Protein AF-A0A661N2R3-F1 (afdb_monomer_lite)

Radius of gyration: 20.96 Å; chains: 1; bounding box: 51×31×49 Å

Secondary structure (DSSP, 8-state):
--S-HHHHHHHHHHHTT----HHHHHHHHHHTSHHHHHHTGGGT-HHHHHHHTTT--PPPSS----TTTTGGGS-HHHHHHHHHHHHHHHHHHHHHHHHH--

Structure (mmCIF, N/CA/C/O backbone):
data_AF-A0A661N2R3-F1
#
_entry.id   AF-A0A661N2R3-F1
#
loop_
_atom_site.group_PDB
_atom_site.id
_atom_site.type_symbol
_atom_site.label_atom_id
_atom_site.label_alt_id
_atom_site.label_comp_id
_atom_site.label_asym_id
_atom_site.label_entity_id
_atom_site.label_seq_id
_atom_site.pdbx_PDB_ins_code
_atom_site.Cartn_x
_atom_site.Cartn_y
_atom_site.Cartn_z
_atom_site.occupancy
_atom_site.B_iso_or_equiv
_atom_site.auth_seq_id
_atom_site.auth_comp_id
_atom_site.auth_asym_id
_atom_site.auth_atom_id
_atom_site.pdbx_PDB_model_num
ATOM 1 N N . MET A 1 1 ? -2.215 4.193 -2.695 1.00 50.56 1 MET A N 1
ATOM 2 C CA . MET A 1 1 ? -2.788 4.803 -1.474 1.00 50.56 1 MET A CA 1
ATOM 3 C C . MET A 1 1 ? -1.800 5.807 -0.854 1.00 50.56 1 MET A C 1
ATOM 5 O O . MET A 1 1 ? -1.410 5.661 0.294 1.00 50.56 1 MET A O 1
ATOM 9 N N . LYS A 1 2 ? -1.352 6.809 -1.637 1.00 54.28 2 LYS A N 1
ATOM 10 C CA . LYS A 1 2 ? -0.779 8.077 -1.117 1.00 54.28 2 LYS A CA 1
ATOM 11 C C . LYS A 1 2 ? -1.867 9.143 -0.923 1.00 54.28 2 LYS A C 1
ATOM 13 O O . LYS A 1 2 ? -1.636 10.170 -0.307 1.00 54.28 2 LYS A O 1
ATOM 18 N N . THR A 1 3 ? -3.049 8.873 -1.468 1.00 67.31 3 THR A N 1
ATOM 19 C CA . THR A 1 3 ? -4.330 9.451 -1.086 1.00 67.31 3 THR A CA 1
ATOM 20 C C . THR A 1 3 ? -4.642 9.071 0.355 1.00 67.31 3 THR A C 1
ATOM 22 O O . THR A 1 3 ? -4.376 7.937 0.754 1.00 67.31 3 THR A O 1
ATOM 25 N N . ASP A 1 4 ? -5.186 10.032 1.096 1.00 87.75 4 ASP A N 1
ATOM 26 C CA . ASP A 1 4 ? -5.531 9.977 2.516 1.00 87.75 4 ASP A CA 1
ATOM 27 C C . ASP A 1 4 ? -5.848 8.555 3.035 1.00 87.75 4 ASP A C 1
ATOM 29 O O . ASP A 1 4 ? -6.868 7.928 2.705 1.00 87.75 4 ASP A O 1
ATOM 33 N N . ARG A 1 5 ? -4.912 8.025 3.835 1.00 89.88 5 ARG A N 1
ATOM 34 C CA . ARG A 1 5 ? -4.998 6.687 4.429 1.00 89.88 5 ARG A CA 1
ATOM 35 C C . ARG A 1 5 ? -6.134 6.615 5.442 1.00 89.88 5 ARG A C 1
ATOM 37 O O . ARG A 1 5 ? -6.844 5.612 5.454 1.00 89.88 5 ARG A O 1
ATOM 44 N N . LYS A 1 6 ? -6.337 7.674 6.233 1.00 92.81 6 LYS A N 1
ATOM 45 C CA . LYS A 1 6 ? -7.412 7.752 7.228 1.00 92.81 6 LYS A CA 1
ATOM 46 C C . LYS A 1 6 ? -8.763 7.694 6.528 1.00 92.81 6 LYS A C 1
ATOM 48 O O . LYS A 1 6 ? -9.563 6.819 6.850 1.00 92.81 6 LYS A O 1
ATOM 53 N N . ALA A 1 7 ? -8.950 8.476 5.466 1.00 93.12 7 ALA A N 1
ATOM 54 C CA . ALA A 1 7 ? -10.167 8.421 4.653 1.00 93.12 7 ALA A CA 1
ATOM 55 C C . ALA A 1 7 ? -10.397 7.049 3.994 1.00 93.12 7 ALA A C 1
ATOM 57 O O . ALA A 1 7 ? -11.534 6.637 3.765 1.00 93.12 7 ALA A O 1
ATOM 58 N N . SER A 1 8 ? -9.329 6.332 3.635 1.00 94.00 8 SER A N 1
ATOM 59 C CA . SER A 1 8 ? -9.439 4.980 3.068 1.00 94.00 8 SER A CA 1
ATOM 60 C C . SER A 1 8 ? -9.870 3.958 4.124 1.00 94.00 8 SER A C 1
ATOM 62 O O . SER A 1 8 ? -10.762 3.155 3.864 1.00 94.00 8 SER A O 1
ATOM 64 N N . ILE A 1 9 ? -9.304 4.031 5.330 1.00 93.69 9 ILE A N 1
ATOM 65 C CA . ILE A 1 9 ? -9.685 3.167 6.456 1.00 93.69 9 ILE A CA 1
ATOM 66 C C . ILE A 1 9 ? -11.116 3.461 6.911 1.00 93.69 9 ILE A C 1
ATOM 68 O O . ILE A 1 9 ? -11.885 2.525 7.100 1.00 93.69 9 ILE A O 1
ATOM 72 N N . GLN A 1 10 ? -11.517 4.730 7.001 1.00 93.25 10 GLN A N 1
ATOM 73 C CA . GLN A 1 10 ? -12.897 5.113 7.324 1.00 93.25 10 GLN A CA 1
ATOM 74 C C . GLN A 1 10 ? -13.906 4.529 6.327 1.00 93.25 10 GLN A C 1
ATOM 76 O O . GLN A 1 10 ? -14.944 4.016 6.736 1.00 93.25 10 GLN A O 1
ATOM 81 N N . ARG A 1 11 ? -13.583 4.529 5.026 1.00 94.06 11 ARG A N 1
ATOM 82 C CA . ARG A 1 11 ? -14.419 3.883 4.001 1.00 94.06 11 ARG A CA 1
ATOM 83 C C . ARG A 1 11 ? -14.538 2.374 4.206 1.00 94.06 11 ARG A C 1
ATOM 85 O O . ARG A 1 11 ? -15.626 1.838 4.030 1.00 94.06 11 ARG A O 1
ATOM 92 N N . ILE A 1 12 ? -13.456 1.699 4.596 1.00 93.88 12 ILE A N 1
ATOM 93 C CA . ILE A 1 12 ? -13.482 0.262 4.913 1.00 93.88 12 ILE A CA 1
ATOM 94 C C . ILE A 1 12 ? -14.348 0.001 6.152 1.00 93.88 12 ILE A C 1
ATOM 96 O O . ILE A 1 12 ? -15.185 -0.893 6.127 1.00 93.88 12 ILE A O 1
ATOM 100 N N . VAL A 1 13 ? -14.193 0.799 7.211 1.00 93.81 13 VAL A N 1
ATOM 101 C CA . VAL A 1 13 ? -14.998 0.692 8.441 1.00 93.81 13 VAL A CA 1
ATOM 102 C C . VAL A 1 13 ? -16.488 0.862 8.138 1.00 93.81 13 VAL A C 1
ATOM 104 O O . VAL A 1 13 ? -17.292 0.033 8.559 1.00 93.81 13 VAL A O 1
ATOM 107 N N . ALA A 1 14 ? -16.839 1.883 7.350 1.00 93.44 14 ALA A N 1
ATOM 108 C CA . ALA A 1 14 ? -18.212 2.124 6.916 1.00 93.44 14 ALA A CA 1
ATOM 109 C C . ALA A 1 14 ? -18.756 0.970 6.061 1.00 93.44 14 ALA A C 1
ATOM 111 O O . ALA A 1 14 ? -19.874 0.516 6.284 1.00 93.44 14 ALA A O 1
ATOM 112 N N . PHE A 1 15 ? -17.956 0.455 5.121 1.00 95.19 15 PHE A N 1
ATOM 113 C CA . PHE A 1 15 ? -18.332 -0.688 4.285 1.00 95.19 15 PHE A CA 1
ATOM 114 C C . PHE A 1 15 ? -18.617 -1.951 5.109 1.00 95.19 15 PHE A C 1
ATOM 116 O O . PHE A 1 15 ? -19.560 -2.678 4.814 1.00 95.19 15 PHE A O 1
ATOM 123 N N . LEU A 1 16 ? -17.828 -2.199 6.156 1.00 94.75 16 LEU A N 1
ATOM 124 C CA . LEU A 1 16 ? -18.005 -3.347 7.047 1.00 94.75 16 LEU A CA 1
ATOM 125 C C . LEU A 1 16 ? -19.122 -3.147 8.085 1.00 94.75 16 LEU A C 1
ATOM 127 O O . LEU A 1 16 ? -19.412 -4.076 8.837 1.00 94.75 16 LEU A O 1
ATOM 131 N N . GLY A 1 17 ? -19.724 -1.954 8.161 1.00 91.75 17 GLY A N 1
ATOM 132 C CA . GLY A 1 17 ? -20.719 -1.617 9.181 1.00 91.75 17 GLY A CA 1
ATOM 133 C C . GLY A 1 17 ? -20.158 -1.674 10.604 1.00 91.75 17 GLY A C 1
ATOM 134 O O . GLY A 1 17 ? -20.873 -2.018 11.541 1.00 91.75 17 GLY A O 1
ATOM 135 N N . TRP A 1 18 ? -18.860 -1.414 10.778 1.00 90.69 18 TRP A N 1
ATOM 136 C CA . TRP A 1 18 ? -18.218 -1.496 12.086 1.00 90.69 18 TRP A CA 1
ATOM 137 C C . TRP A 1 18 ? -18.347 -0.176 12.843 1.00 90.69 18 TRP A C 1
ATOM 139 O O . TRP A 1 18 ? -17.770 0.832 12.445 1.00 90.69 18 TRP A O 1
ATOM 149 N N . GLU A 1 19 ? -19.014 -0.194 13.995 1.00 83.50 19 GLU A N 1
ATOM 150 C CA . GLU A 1 19 ? -18.932 0.912 14.949 1.00 83.50 19 GLU A CA 1
ATOM 151 C C . GLU A 1 19 ? -17.603 0.825 15.709 1.00 83.50 19 GLU A C 1
ATOM 153 O O . GLU A 1 19 ? -17.369 -0.085 16.511 1.00 83.50 19 GLU A O 1
ATOM 158 N N . ARG A 1 20 ? -16.678 1.742 15.415 1.00 78.12 20 ARG A N 1
ATOM 159 C CA . ARG A 1 20 ? -15.361 1.806 16.060 1.00 78.12 20 ARG A CA 1
ATOM 160 C C . ARG A 1 20 ? -15.063 3.220 16.524 1.00 78.12 20 ARG A C 1
ATOM 162 O O . ARG A 1 20 ? -15.283 4.177 15.791 1.00 78.12 20 ARG A O 1
ATOM 169 N N . ASP A 1 21 ? -14.501 3.309 17.726 1.00 85.00 21 ASP A N 1
ATOM 170 C CA . ASP A 1 21 ? -13.890 4.530 18.252 1.00 85.00 21 ASP A CA 1
ATOM 171 C C . ASP A 1 21 ? -12.797 5.025 17.284 1.00 85.00 21 ASP A C 1
ATOM 173 O O . ASP A 1 21 ? -12.041 4.227 16.715 1.00 85.00 21 ASP A O 1
ATOM 177 N N . GLU A 1 22 ? -12.701 6.343 17.119 1.00 87.56 22 GLU A N 1
ATOM 178 C CA . GLU A 1 22 ? -11.681 7.023 16.321 1.00 87.56 22 GLU A CA 1
ATOM 179 C C . GLU A 1 22 ? -10.257 6.575 16.690 1.00 87.56 22 GLU A C 1
ATOM 181 O O . GLU A 1 22 ? -9.415 6.404 15.807 1.00 87.56 22 GLU A O 1
ATOM 186 N N . ARG A 1 23 ? -10.009 6.233 17.960 1.00 90.69 23 ARG A N 1
ATOM 187 C CA . ARG A 1 2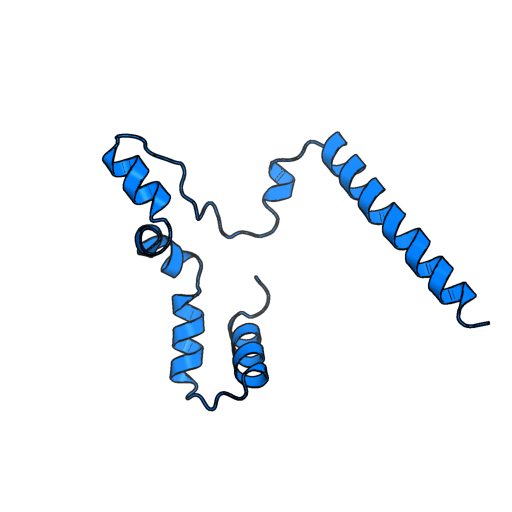3 ? -8.722 5.679 18.420 1.00 90.69 23 ARG A CA 1
ATOM 188 C C . ARG A 1 23 ? -8.315 4.401 17.682 1.00 90.69 23 ARG A C 1
ATOM 190 O O . ARG A 1 23 ? -7.129 4.178 17.433 1.00 90.69 23 ARG A O 1
ATOM 197 N N . TRP A 1 24 ? -9.278 3.550 17.322 1.00 91.94 24 TRP A N 1
ATOM 198 C CA . TRP A 1 24 ? -9.008 2.331 16.554 1.00 91.94 24 TRP A CA 1
ATOM 199 C C . TRP A 1 24 ? -8.710 2.633 15.090 1.00 91.94 24 TRP A C 1
ATOM 201 O O . TRP A 1 24 ? -7.857 1.970 14.497 1.00 91.94 24 TRP A O 1
ATOM 211 N N . VAL A 1 25 ? -9.368 3.645 14.522 1.00 92.50 25 VAL A N 1
ATOM 212 C CA . VAL A 1 25 ? -9.080 4.125 13.165 1.00 92.50 25 VAL A CA 1
ATOM 213 C C . VAL A 1 25 ? -7.664 4.688 13.103 1.00 92.50 25 VAL A C 1
ATOM 215 O O . VAL A 1 25 ? -6.890 4.285 12.235 1.00 92.50 25 VAL A O 1
ATOM 218 N N . ASP A 1 26 ? -7.287 5.543 14.050 1.00 93.94 26 ASP A N 1
ATOM 219 C CA . ASP A 1 26 ? -5.948 6.134 14.105 1.00 93.94 26 ASP A CA 1
ATOM 220 C C . ASP A 1 26 ? -4.867 5.068 14.307 1.00 93.94 26 ASP A C 1
ATOM 222 O O . ASP A 1 26 ? -3.849 5.065 13.607 1.00 93.94 26 ASP A O 1
ATOM 226 N N . ARG A 1 27 ? -5.115 4.087 15.184 1.00 95.00 27 ARG A N 1
ATOM 227 C CA . ARG A 1 27 ? -4.218 2.936 15.329 1.00 95.00 27 ARG A CA 1
ATOM 228 C C . ARG A 1 27 ? -4.066 2.184 14.010 1.00 95.00 27 ARG A C 1
ATOM 230 O O . ARG A 1 27 ? -2.944 1.897 13.610 1.00 95.00 27 ARG A O 1
ATOM 237 N N . ALA A 1 28 ? -5.157 1.906 13.300 1.00 94.06 28 ALA A N 1
ATOM 238 C CA . ALA A 1 28 ? -5.087 1.239 12.004 1.00 94.06 28 ALA A CA 1
ATOM 239 C C . ALA A 1 28 ? -4.303 2.065 10.965 1.00 94.06 28 ALA A C 1
ATOM 241 O O . ALA A 1 28 ? -3.544 1.490 10.187 1.00 94.06 28 ALA A O 1
ATOM 242 N N . VAL A 1 29 ? -4.414 3.400 10.965 1.00 94.44 29 VAL A N 1
ATOM 243 C CA . VAL A 1 29 ? -3.631 4.293 10.081 1.00 94.44 29 VAL A CA 1
ATOM 244 C C . VAL A 1 29 ? -2.126 4.166 10.333 1.00 94.44 29 VAL A C 1
ATOM 246 O O . VAL A 1 29 ? -1.346 4.138 9.373 1.00 94.44 29 VAL A O 1
ATOM 249 N N . ILE A 1 30 ? -1.721 4.105 11.602 1.00 94.81 30 ILE A N 1
ATOM 250 C CA . ILE A 1 30 ? -0.315 3.977 12.0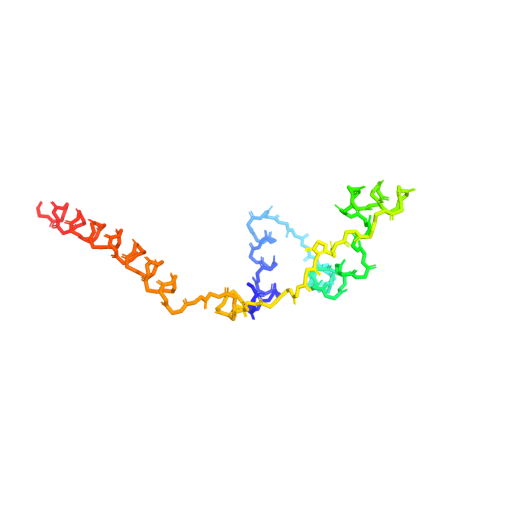10 1.00 94.81 30 ILE A CA 1
ATOM 251 C C . ILE A 1 30 ? 0.206 2.582 11.667 1.00 94.81 30 ILE A C 1
ATOM 253 O O . ILE A 1 30 ? 1.225 2.449 10.990 1.00 94.81 30 ILE A O 1
ATOM 257 N N . GLU A 1 31 ? -0.520 1.548 12.080 1.00 94.25 31 GLU A N 1
ATOM 258 C CA . GLU A 1 31 ? -0.097 0.150 11.961 1.00 94.25 31 GLU A CA 1
ATOM 259 C C . GLU A 1 31 ? -0.075 -0.350 10.509 1.00 94.25 31 GLU A C 1
ATOM 261 O O . GLU A 1 31 ? 0.720 -1.218 10.163 1.00 94.25 31 GLU A O 1
ATOM 266 N N . SER A 1 32 ? -0.895 0.239 9.633 1.00 92.94 32 SER A N 1
ATOM 267 C CA . SER A 1 32 ? -0.866 -0.021 8.184 1.00 92.94 32 SER A CA 1
ATOM 268 C C . SER A 1 32 ? 0.096 0.889 7.410 1.00 92.94 32 SER A C 1
ATOM 270 O O . SER A 1 32 ? 0.105 0.887 6.175 1.00 92.94 32 SER A O 1
ATOM 272 N N . SER A 1 33 ? 0.889 1.718 8.098 1.00 92.56 33 SER A N 1
ATOM 273 C CA . SER A 1 33 ? 1.931 2.505 7.438 1.00 92.56 33 SER A CA 1
ATOM 274 C C . SER A 1 33 ? 3.050 1.604 6.923 1.00 92.56 33 SER A C 1
ATOM 276 O O . SER A 1 33 ? 3.359 0.574 7.519 1.00 92.56 33 SER A O 1
ATOM 278 N N . PHE A 1 34 ? 3.685 2.013 5.820 1.00 91.94 34 PHE A N 1
ATOM 279 C CA . PHE A 1 34 ? 4.803 1.258 5.257 1.00 91.94 34 PHE A CA 1
ATOM 280 C C . PHE A 1 34 ? 5.912 1.045 6.293 1.00 91.94 34 PHE A C 1
ATOM 282 O O . PHE A 1 34 ? 6.363 -0.081 6.452 1.00 91.94 34 PHE A O 1
ATOM 289 N N . ASP A 1 35 ? 6.286 2.084 7.043 1.00 92.31 35 ASP A N 1
ATOM 290 C CA . ASP A 1 35 ? 7.355 2.004 8.044 1.00 92.31 35 ASP A CA 1
ATOM 291 C C . ASP A 1 35 ? 6.999 1.060 9.201 1.00 92.31 35 ASP A C 1
ATOM 293 O O . ASP A 1 35 ? 7.818 0.228 9.592 1.00 92.31 35 ASP A O 1
ATOM 297 N N . ALA A 1 36 ? 5.764 1.127 9.715 1.00 93.19 36 ALA A N 1
ATOM 298 C CA . ALA A 1 36 ? 5.315 0.225 10.778 1.00 93.19 36 ALA A CA 1
ATOM 299 C C . ALA A 1 36 ? 5.287 -1.236 10.307 1.00 93.19 36 ALA A C 1
ATOM 301 O O . ALA A 1 36 ? 5.750 -2.129 11.019 1.00 93.19 36 ALA A O 1
ATOM 302 N N . MET A 1 37 ? 4.799 -1.485 9.089 1.00 91.88 37 MET A N 1
ATOM 303 C CA . MET A 1 37 ? 4.804 -2.824 8.500 1.00 91.88 37 MET A CA 1
ATOM 304 C C . MET A 1 37 ? 6.232 -3.313 8.241 1.00 91.88 37 MET A C 1
ATOM 306 O O . MET A 1 37 ? 6.543 -4.465 8.523 1.00 91.88 37 MET A O 1
ATOM 310 N N . LYS A 1 38 ? 7.120 -2.436 7.765 1.00 89.50 38 LYS A N 1
ATOM 311 C CA . LYS A 1 38 ? 8.527 -2.730 7.478 1.00 89.50 38 LYS A CA 1
ATOM 312 C C . LYS A 1 38 ? 9.291 -3.200 8.710 1.00 89.50 38 LYS A C 1
ATOM 314 O O . LYS A 1 38 ? 10.047 -4.162 8.635 1.00 89.50 38 LYS A O 1
ATOM 319 N N . GLN A 1 39 ? 9.056 -2.570 9.857 1.00 88.75 39 GLN A N 1
ATOM 320 C CA . GLN A 1 39 ? 9.649 -2.989 11.132 1.00 88.75 39 GLN A CA 1
ATOM 321 C C . GLN A 1 39 ? 9.169 -4.371 11.595 1.00 88.75 39 GLN A C 1
ATOM 323 O O . GLN A 1 39 ? 9.832 -5.014 12.403 1.00 88.75 39 GLN A O 1
ATOM 328 N N . ARG A 1 40 ? 8.019 -4.829 11.094 1.00 87.38 40 ARG A N 1
ATOM 329 C CA . ARG A 1 40 ? 7.386 -6.103 11.456 1.00 87.38 40 ARG A CA 1
ATOM 330 C C . ARG A 1 40 ? 7.337 -7.074 10.280 1.00 87.38 40 ARG A C 1
ATOM 332 O O . ARG A 1 40 ? 6.511 -7.980 10.272 1.00 87.38 40 ARG A O 1
ATOM 339 N N . GLU A 1 41 ? 8.213 -6.889 9.296 1.00 84.75 41 GLU A N 1
ATOM 340 C CA . GLU A 1 41 ? 8.216 -7.654 8.047 1.00 84.75 41 GLU A CA 1
ATOM 341 C C . GLU A 1 41 ? 8.317 -9.170 8.271 1.00 84.75 41 GLU A C 1
ATOM 343 O O . GLU A 1 41 ? 7.648 -9.952 7.598 1.00 84.75 41 GLU A O 1
ATOM 348 N N . SER A 1 42 ? 9.042 -9.581 9.311 1.00 78.00 42 SER A N 1
ATOM 349 C CA . SER A 1 42 ? 9.164 -10.978 9.740 1.00 78.00 42 SER A CA 1
ATOM 350 C C . SER A 1 42 ? 7.845 -11.638 10.162 1.00 78.00 42 SER A C 1
ATOM 352 O O . SER A 1 42 ? 7.750 -12.864 10.144 1.00 78.00 42 SER A O 1
ATOM 354 N N . VAL A 1 43 ? 6.823 -10.861 10.539 1.00 79.44 43 VAL A N 1
ATOM 355 C CA . VAL A 1 43 ? 5.523 -11.388 10.988 1.00 79.44 43 VAL A CA 1
ATOM 356 C C . VAL A 1 43 ? 4.711 -11.953 9.824 1.00 79.44 43 VAL A C 1
ATOM 358 O O . VAL A 1 43 ? 3.921 -12.866 10.033 1.00 79.44 43 VAL A O 1
ATOM 361 N N . PHE A 1 44 ? 4.884 -11.426 8.611 1.00 74.94 44 PHE A N 1
ATOM 362 C CA . PHE A 1 44 ? 4.093 -11.824 7.441 1.00 74.94 44 PHE A CA 1
ATOM 363 C C . PHE A 1 44 ? 4.927 -12.407 6.298 1.00 74.94 44 PHE A C 1
ATOM 365 O O . PHE A 1 44 ? 4.354 -12.968 5.367 1.00 74.94 44 PHE A O 1
ATOM 372 N N . ASP A 1 45 ? 6.256 -12.344 6.379 1.00 72.88 45 ASP A N 1
ATOM 373 C CA . ASP A 1 45 ? 7.156 -13.004 5.436 1.00 72.88 45 ASP A CA 1
ATOM 374 C C . ASP A 1 45 ? 7.827 -14.244 6.053 1.00 72.88 45 ASP A C 1
ATOM 376 O O . ASP A 1 45 ? 9.040 -14.320 6.272 1.00 72.88 45 ASP A O 1
ATOM 380 N N . HIS A 1 46 ? 7.000 -15.250 6.353 1.00 67.50 46 HIS A N 1
ATOM 381 C CA . HIS A 1 46 ? 7.469 -16.537 6.876 1.00 67.50 46 HIS A CA 1
ATOM 382 C C . HIS A 1 46 ? 8.388 -17.276 5.892 1.00 67.50 46 HIS A C 1
ATOM 384 O O . HIS A 1 46 ? 9.260 -18.035 6.312 1.00 67.50 46 HIS A O 1
ATOM 390 N N . ALA A 1 47 ? 8.220 -17.046 4.587 1.00 65.88 47 ALA A N 1
ATOM 391 C CA . ALA A 1 47 ? 9.084 -17.624 3.565 1.00 65.88 47 ALA A CA 1
ATOM 392 C C . ALA A 1 47 ? 10.504 -17.049 3.660 1.00 65.88 47 ALA A C 1
ATOM 394 O O . ALA A 1 47 ? 11.468 -17.813 3.653 1.00 65.88 47 ALA A O 1
ATOM 395 N N . THR A 1 48 ? 10.648 -15.735 3.846 1.00 64.31 48 THR A N 1
ATOM 396 C CA . THR A 1 48 ? 11.951 -15.115 4.119 1.00 64.31 48 THR A CA 1
ATOM 397 C C . THR A 1 48 ? 12.540 -15.558 5.446 1.00 64.31 48 THR A C 1
ATOM 399 O O . THR A 1 48 ? 13.740 -15.807 5.493 1.00 64.31 4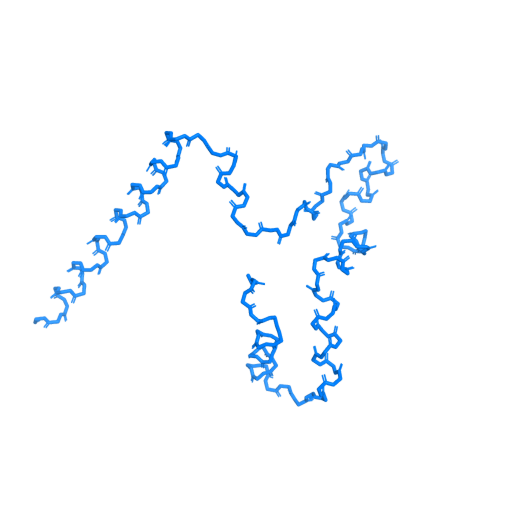8 THR A O 1
ATOM 402 N N . ALA A 1 49 ? 11.739 -15.744 6.498 1.00 65.06 49 ALA A N 1
ATOM 403 C CA . ALA A 1 49 ? 12.244 -16.309 7.753 1.00 65.06 49 ALA A CA 1
ATOM 404 C C . ALA A 1 49 ? 12.900 -17.691 7.530 1.00 65.06 49 ALA A C 1
ATOM 406 O O . ALA A 1 49 ? 14.042 -17.908 7.931 1.00 65.06 49 ALA A O 1
ATOM 407 N N . LEU A 1 50 ? 12.238 -18.576 6.777 1.00 70.19 50 LEU A N 1
ATOM 408 C CA . LEU A 1 50 ? 12.755 -19.906 6.419 1.00 70.19 50 LEU A CA 1
ATOM 409 C C . LEU A 1 50 ? 13.962 -19.880 5.464 1.00 70.19 50 LEU A C 1
ATOM 411 O O . LEU A 1 50 ? 14.739 -20.840 5.423 1.00 70.19 50 LEU A O 1
ATOM 415 N N . LEU A 1 51 ? 14.099 -18.833 4.648 1.00 69.62 51 LEU A N 1
ATOM 416 C CA . LEU A 1 51 ? 15.250 -18.629 3.762 1.00 69.62 51 LEU A CA 1
ATOM 417 C C . LEU A 1 51 ? 16.456 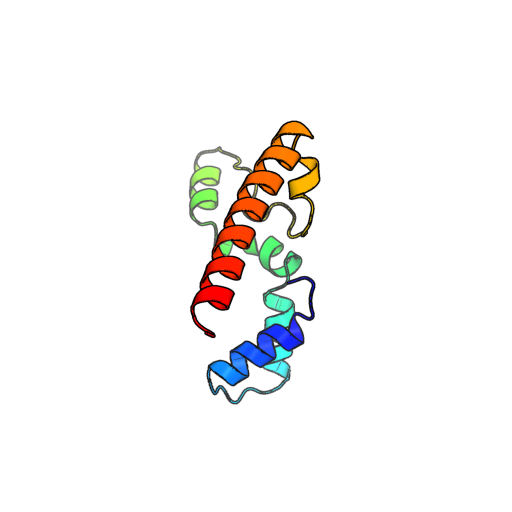-18.076 4.534 1.00 69.62 51 LEU A C 1
ATOM 419 O O . LEU A 1 51 ? 17.571 -18.556 4.328 1.00 69.62 51 LEU A O 1
ATOM 423 N N . LEU A 1 52 ? 16.222 -17.158 5.477 1.00 65.00 52 LEU A N 1
ATOM 424 C CA . LEU A 1 52 ? 17.238 -16.623 6.388 1.00 65.00 52 LEU A CA 1
ATOM 425 C C . LEU A 1 52 ? 17.842 -17.727 7.261 1.00 65.00 52 LEU A C 1
ATOM 427 O O . LEU A 1 52 ? 19.063 -17.806 7.378 1.00 65.00 52 LEU A O 1
ATOM 431 N N . GLU A 1 53 ? 17.018 -18.636 7.791 1.00 67.06 53 GLU A N 1
ATOM 432 C CA . GLU A 1 53 ? 17.477 -19.830 8.523 1.00 67.06 53 GLU A CA 1
ATOM 433 C C . GLU A 1 53 ? 18.400 -20.734 7.688 1.00 67.06 53 GLU A C 1
ATOM 435 O O . GLU A 1 53 ? 19.253 -21.433 8.232 1.00 67.06 53 GLU A O 1
ATOM 440 N N . ARG A 1 54 ? 18.265 -20.705 6.356 1.00 69.69 54 ARG A N 1
ATOM 441 C CA . ARG A 1 54 ? 19.102 -21.460 5.410 1.00 69.69 54 ARG A CA 1
ATOM 442 C C . ARG A 1 54 ? 20.303 -20.666 4.886 1.00 69.69 54 ARG A C 1
ATOM 444 O O . ARG A 1 54 ? 20.951 -21.107 3.940 1.00 69.69 54 ARG A O 1
ATOM 451 N N . GLY A 1 55 ? 20.603 -19.505 5.472 1.00 60.19 55 GLY A N 1
ATOM 452 C CA . GLY A 1 55 ? 21.730 -18.655 5.075 1.00 60.19 55 GLY A CA 1
ATOM 453 C C . GLY A 1 55 ? 21.512 -17.887 3.768 1.00 60.19 55 GLY A C 1
ATOM 454 O O . GLY A 1 55 ? 22.451 -17.293 3.240 1.00 60.19 55 GLY A O 1
ATOM 455 N N . VAL A 1 56 ? 20.285 -17.878 3.240 1.00 63.16 56 VAL A N 1
ATOM 456 C CA . VAL A 1 56 ? 19.901 -17.049 2.096 1.00 63.16 56 VAL A CA 1
ATOM 457 C C . VAL A 1 56 ? 19.384 -15.729 2.648 1.00 63.16 56 VAL A C 1
ATOM 459 O O . VAL A 1 56 ? 18.458 -15.718 3.449 1.00 63.16 56 VAL A O 1
ATOM 462 N N . SER A 1 57 ? 19.967 -14.612 2.219 1.00 60.59 57 SER A N 1
ATOM 463 C CA . SER A 1 57 ? 19.436 -13.278 2.509 1.00 60.59 57 SER A CA 1
ATOM 464 C C . SER A 1 57 ? 18.573 -12.834 1.327 1.00 60.59 57 SER A C 1
ATOM 466 O O . SER A 1 57 ? 19.106 -12.264 0.368 1.00 60.59 57 SER A O 1
ATOM 468 N N . PRO A 1 58 ? 17.268 -13.170 1.297 1.00 64.88 58 PRO A N 1
ATOM 469 C CA . PRO A 1 58 ? 16.397 -12.676 0.248 1.00 64.88 58 PRO A CA 1
ATOM 470 C C . PRO A 1 58 ? 16.322 -11.152 0.332 1.00 64.88 58 PRO A C 1
ATOM 472 O O . PRO A 1 58 ? 16.449 -10.542 1.397 1.00 64.88 58 PRO A O 1
ATOM 475 N N . GLN A 1 59 ? 16.096 -10.522 -0.818 1.00 64.88 59 GLN A N 1
ATOM 476 C CA . GLN A 1 59 ? 15.697 -9.124 -0.806 1.00 64.88 59 GLN A CA 1
ATOM 477 C C . GLN A 1 59 ? 14.397 -9.000 -0.011 1.00 64.88 59 GLN A C 1
ATOM 479 O O . GLN A 1 59 ? 13.535 -9.872 -0.078 1.00 64.88 59 GLN A O 1
ATOM 484 N N . SER A 1 60 ? 14.268 -7.912 0.739 1.00 76.75 60 SER A N 1
ATOM 485 C CA . SER A 1 60 ? 13.049 -7.634 1.485 1.00 76.75 60 SER A CA 1
ATOM 486 C C . SER A 1 60 ? 11.798 -7.688 0.593 1.00 76.75 60 SER A C 1
ATOM 488 O O . SER A 1 60 ? 11.770 -7.106 -0.496 1.00 76.75 60 SER A O 1
ATOM 490 N N . PHE A 1 61 ? 10.741 -8.307 1.117 1.00 83.12 61 PHE A N 1
ATOM 491 C CA . PHE A 1 61 ? 9.391 -8.286 0.567 1.00 83.12 61 PHE A CA 1
ATOM 492 C C . PHE A 1 61 ? 8.828 -6.858 0.441 1.00 83.12 61 PHE A C 1
ATOM 494 O O . PHE A 1 61 ? 8.344 -6.445 -0.616 1.00 83.12 61 PHE A O 1
ATOM 501 N N . LEU A 1 62 ? 8.942 -6.051 1.495 1.00 86.75 62 LEU A N 1
ATOM 502 C CA . LEU A 1 62 ? 8.612 -4.627 1.501 1.00 86.75 62 LEU A CA 1
ATOM 503 C C . LEU A 1 62 ? 9.770 -3.774 0.964 1.00 86.75 62 LEU A C 1
ATOM 505 O O . LEU A 1 62 ? 10.548 -3.190 1.723 1.00 86.75 62 LEU A O 1
ATOM 509 N N . ARG A 1 63 ? 9.833 -3.647 -0.368 1.00 86.75 63 ARG A N 1
ATOM 510 C CA . ARG A 1 63 ? 10.906 -2.928 -1.081 1.00 86.75 63 ARG A CA 1
ATOM 511 C C . ARG A 1 63 ? 10.973 -1.419 -0.800 1.00 86.75 63 ARG A C 1
ATOM 513 O O . ARG A 1 63 ? 11.946 -0.958 -0.219 1.00 86.75 63 ARG A O 1
ATOM 520 N N . SER A 1 64 ? 10.000 -0.626 -1.270 1.00 87.44 64 SER A N 1
ATOM 521 C CA . SER A 1 64 ? 10.062 0.850 -1.156 1.00 87.44 64 SER A CA 1
ATOM 522 C C . SER A 1 64 ? 8.763 1.541 -0.746 1.00 87.44 64 SER A C 1
ATOM 524 O O . SER A 1 64 ? 8.805 2.677 -0.281 1.00 87.44 64 SER A O 1
ATOM 526 N N . GLY A 1 65 ? 7.600 0.911 -0.943 1.00 88.00 65 GLY A N 1
ATOM 527 C CA . GLY A 1 65 ? 6.306 1.503 -0.574 1.00 88.00 65 GLY A CA 1
ATOM 528 C C . GLY A 1 65 ? 5.935 2.783 -1.338 1.00 88.00 65 GLY A C 1
ATOM 529 O O . GLY A 1 65 ? 4.925 3.413 -1.025 1.00 88.00 65 GLY A O 1
ATOM 530 N N . GLN A 1 66 ? 6.724 3.184 -2.342 1.00 88.69 66 GLN A N 1
ATOM 531 C CA . GLN A 1 66 ? 6.518 4.415 -3.100 1.00 88.69 66 GLN A CA 1
ATOM 532 C C . GLN A 1 66 ? 5.828 4.137 -4.436 1.00 88.69 66 GLN A C 1
ATOM 534 O O . GLN A 1 66 ? 6.276 3.321 -5.241 1.00 88.69 66 GLN A O 1
ATOM 539 N N . SER A 1 67 ? 4.748 4.870 -4.706 1.00 88.69 67 SER A N 1
ATOM 540 C CA . SER A 1 67 ? 4.147 4.912 -6.041 1.00 88.69 67 SER A CA 1
ATOM 541 C C . SER A 1 67 ? 5.064 5.650 -7.020 1.00 88.69 67 SER A C 1
ATOM 543 O O . SER A 1 67 ? 5.707 6.625 -6.640 1.00 88.69 67 SER A O 1
ATOM 545 N N . GLY A 1 68 ? 5.089 5.209 -8.278 1.00 87.88 68 GLY A N 1
ATOM 546 C CA . GLY A 1 68 ? 5.834 5.869 -9.358 1.00 87.88 68 GLY A CA 1
ATOM 547 C C . GLY A 1 68 ? 7.216 5.281 -9.646 1.00 87.88 68 GLY A C 1
ATOM 548 O O . GLY A 1 68 ? 7.644 5.340 -10.789 1.00 87.88 68 GLY A O 1
ATOM 549 N N . GLN A 1 69 ? 7.853 4.595 -8.689 1.00 86.44 69 GLN A N 1
ATOM 550 C CA . GLN A 1 69 ? 9.187 4.000 -8.897 1.00 86.44 69 GLN A CA 1
ATOM 551 C C . GLN A 1 69 ? 9.251 2.914 -9.981 1.00 86.44 69 GLN A C 1
ATOM 553 O O . GLN A 1 69 ? 10.333 2.528 -10.403 1.00 86.44 69 GLN A O 1
ATOM 558 N N . GLY A 1 70 ? 8.106 2.391 -10.427 1.00 85.56 70 GLY A N 1
ATOM 559 C CA . GLY A 1 70 ? 8.081 1.491 -11.578 1.00 85.56 70 GLY A CA 1
ATOM 560 C C . GLY A 1 70 ? 8.585 2.164 -12.858 1.00 85.56 70 GLY A C 1
ATOM 561 O O . GLY A 1 70 ? 9.143 1.479 -13.701 1.00 85.56 70 GLY A O 1
ATOM 562 N N . ALA A 1 71 ? 8.438 3.488 -12.989 1.00 87.62 71 ALA A N 1
ATOM 563 C CA . ALA A 1 71 ? 8.904 4.227 -14.160 1.00 87.62 71 ALA A CA 1
ATOM 564 C C . ALA A 1 71 ? 10.433 4.186 -14.303 1.00 87.62 71 ALA A C 1
ATOM 566 O O . ALA A 1 71 ? 10.928 4.027 -15.413 1.00 87.62 71 ALA A O 1
ATOM 567 N N . ASP A 1 72 ? 11.164 4.241 -13.187 1.00 88.50 72 ASP A N 1
ATOM 568 C CA . ASP A 1 72 ? 12.634 4.237 -13.176 1.00 88.50 72 ASP A CA 1
ATOM 569 C C . ASP A 1 72 ? 13.224 2.888 -13.622 1.00 88.50 72 ASP A C 1
ATOM 571 O O . ASP A 1 72 ? 14.389 2.803 -14.002 1.00 88.50 72 ASP A O 1
ATOM 575 N N . ALA A 1 73 ? 12.419 1.821 -13.577 1.00 89.88 73 ALA A N 1
ATOM 576 C CA . ALA A 1 73 ? 12.817 0.471 -13.965 1.00 89.88 73 ALA A CA 1
ATOM 577 C C . ALA A 1 73 ? 12.505 0.136 -15.435 1.00 89.88 73 ALA A C 1
ATOM 579 O O . ALA A 1 73 ? 12.862 -0.948 -15.897 1.00 89.88 73 ALA A O 1
ATOM 580 N N . LEU A 1 74 ? 11.812 1.019 -16.163 1.00 93.75 74 LEU A N 1
ATOM 581 C CA . LEU A 1 74 ? 11.357 0.765 -17.529 1.00 93.75 74 LEU A CA 1
ATOM 582 C C . LEU A 1 74 ? 12.184 1.552 -18.543 1.00 93.75 74 LEU A C 1
ATOM 584 O O . LEU A 1 74 ? 12.436 2.745 -18.386 1.00 93.75 74 LEU A O 1
ATOM 588 N N . SER A 1 75 ? 12.533 0.906 -19.654 1.00 95.38 75 SER A N 1
ATOM 589 C CA . SER A 1 75 ? 13.070 1.613 -20.815 1.00 95.38 75 SER A CA 1
ATOM 590 C C . SER A 1 75 ? 11.984 2.439 -21.516 1.00 95.38 75 SER A C 1
ATOM 592 O O . SER A 1 75 ? 10.778 2.204 -21.363 1.00 95.38 75 SER A O 1
ATOM 594 N N . ALA A 1 76 ? 12.405 3.393 -22.351 1.00 93.94 76 ALA A N 1
ATOM 595 C CA . ALA A 1 76 ? 11.484 4.184 -23.168 1.00 93.94 76 ALA A CA 1
ATOM 596 C C . ALA A 1 76 ? 10.623 3.300 -24.092 1.00 93.94 76 ALA A C 1
ATOM 598 O O . ALA A 1 76 ? 9.421 3.532 -24.226 1.00 93.94 76 ALA A O 1
ATOM 599 N N . ALA A 1 77 ? 11.213 2.244 -24.666 1.00 94.56 77 ALA A N 1
ATOM 600 C CA . ALA A 1 77 ? 10.506 1.297 -25.525 1.00 94.56 77 ALA A CA 1
ATOM 601 C C . ALA A 1 77 ? 9.425 0.517 -24.755 1.00 94.56 77 ALA A C 1
ATOM 603 O O . ALA A 1 77 ? 8.286 0.433 -25.210 1.00 94.56 77 ALA A O 1
ATOM 604 N N . GLN A 1 78 ? 9.749 0.017 -23.556 1.00 94.44 78 GLN A N 1
ATOM 605 C CA . GLN A 1 78 ? 8.783 -0.674 -22.691 1.00 94.44 78 GLN A CA 1
ATOM 606 C C . GLN A 1 78 ? 7.651 0.259 -22.253 1.00 94.44 78 GLN A C 1
ATOM 608 O O . GLN A 1 78 ? 6.483 -0.123 -22.263 1.00 94.44 78 GLN A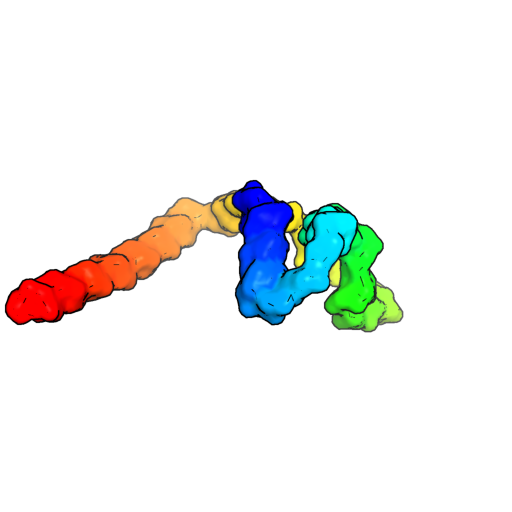 O 1
ATOM 613 N N . THR A 1 79 ? 7.987 1.503 -21.910 1.00 93.81 79 THR A N 1
ATOM 614 C CA . THR A 1 79 ? 6.996 2.518 -21.539 1.00 93.81 79 THR A CA 1
ATOM 615 C C . THR A 1 79 ? 6.018 2.800 -22.684 1.00 93.81 79 THR A C 1
ATOM 617 O O . THR A 1 79 ? 4.814 2.909 -22.434 1.00 93.81 79 THR A O 1
ATOM 620 N N . SER A 1 80 ? 6.504 2.889 -23.930 1.00 90.69 80 SER A N 1
ATOM 621 C CA . SER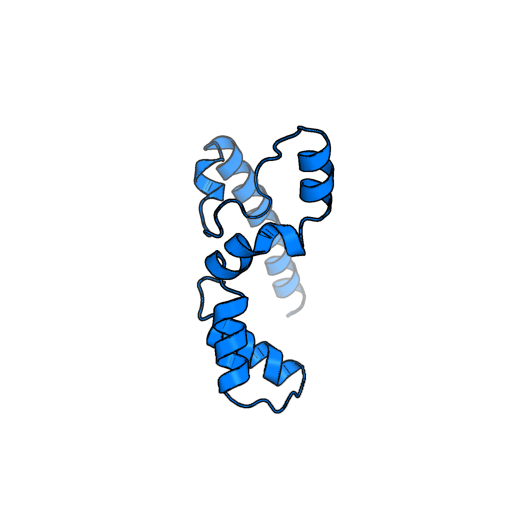 A 1 80 ? 5.645 3.079 -25.108 1.00 90.69 80 SER A CA 1
ATOM 622 C C . SER A 1 80 ? 4.726 1.881 -25.331 1.00 90.69 80 SER A C 1
ATOM 624 O O . SER A 1 80 ? 3.514 2.062 -25.379 1.00 90.69 80 SER A O 1
ATOM 626 N N . ASP A 1 81 ? 5.267 0.659 -25.365 1.00 92.38 81 ASP A N 1
ATOM 627 C CA . ASP A 1 81 ? 4.474 -0.561 -25.596 1.00 92.38 81 ASP A CA 1
ATOM 628 C C . ASP A 1 81 ? 3.365 -0.737 -24.541 1.00 92.38 81 ASP A C 1
ATOM 630 O O . ASP A 1 81 ? 2.204 -0.988 -24.879 1.00 92.38 81 ASP A O 1
ATOM 634 N N . ILE A 1 82 ? 3.673 -0.509 -23.258 1.00 90.56 82 ILE A N 1
ATOM 635 C CA . ILE A 1 82 ? 2.673 -0.547 -22.178 1.00 90.56 82 ILE A CA 1
ATOM 636 C C . ILE A 1 82 ? 1.573 0.497 -22.413 1.00 90.56 82 ILE A C 1
ATOM 638 O O . ILE A 1 82 ? 0.383 0.195 -22.253 1.00 90.56 82 ILE A O 1
ATOM 642 N N . ARG A 1 83 ? 1.944 1.726 -22.791 1.00 88.25 83 ARG A N 1
ATOM 643 C CA . ARG A 1 83 ? 0.986 2.809 -23.057 1.00 88.25 83 ARG A CA 1
ATOM 644 C C . ARG A 1 83 ? 0.090 2.475 -24.249 1.00 88.25 83 ARG A C 1
ATOM 646 O O . ARG A 1 83 ? -1.128 2.650 -24.152 1.00 88.25 83 ARG A O 1
ATOM 653 N N . ASP A 1 84 ? 0.661 1.955 -25.326 1.00 89.56 84 ASP A N 1
ATOM 654 C CA . ASP A 1 84 ? -0.061 1.626 -26.554 1.00 89.56 84 ASP A CA 1
ATOM 655 C C . ASP A 1 84 ? -1.082 0.508 -26.308 1.00 89.56 84 ASP A C 1
ATOM 657 O O . ASP A 1 84 ? -2.267 0.672 -26.627 1.00 89.56 84 ASP A O 1
ATOM 661 N N . ARG A 1 85 ? -0.695 -0.561 -25.600 1.00 84.88 85 ARG A N 1
ATOM 662 C CA . ARG A 1 85 ? -1.617 -1.637 -25.185 1.00 84.88 85 ARG A CA 1
ATOM 663 C C . ARG A 1 85 ? -2.751 -1.125 -24.298 1.00 84.88 85 ARG A C 1
ATOM 665 O O . ARG A 1 85 ? -3.919 -1.438 -24.531 1.00 84.88 85 ARG A O 1
ATOM 672 N N . SER A 1 86 ? -2.421 -0.289 -23.316 1.00 82.06 86 SER A N 1
ATOM 673 C CA . SER A 1 86 ? -3.396 0.268 -22.367 1.00 82.06 86 SER A CA 1
ATOM 674 C C . SER A 1 86 ? -4.401 1.208 -23.046 1.00 82.06 86 SER A C 1
ATOM 676 O O . SER A 1 86 ? -5.579 1.250 -22.686 1.00 82.06 86 SER A O 1
ATOM 678 N N . SER A 1 87 ? -3.951 1.967 -24.048 1.00 72.19 87 SER A N 1
ATOM 679 C CA . SER A 1 87 ? -4.796 2.900 -24.801 1.00 72.19 87 SER A CA 1
ATOM 680 C C . SER A 1 87 ? -5.710 2.195 -25.812 1.00 72.19 87 SER A C 1
ATOM 682 O O . SER A 1 87 ? -6.840 2.640 -26.039 1.00 72.19 87 SER A O 1
ATOM 684 N N . THR A 1 88 ? -5.268 1.060 -26.358 1.00 59.16 88 THR A N 1
ATOM 685 C CA . THR A 1 88 ? -6.026 0.272 -27.340 1.00 59.16 88 THR A CA 1
ATOM 686 C C . THR A 1 88 ? -7.288 -0.341 -26.717 1.00 59.16 88 THR A C 1
ATOM 688 O O . THR A 1 88 ? -8.357 -0.289 -27.326 1.00 59.16 88 THR A O 1
ATOM 691 N N . GLY A 1 89 ? -7.226 -0.792 -25.456 1.00 53.84 89 GLY A N 1
ATOM 692 C CA . GLY A 1 89 ? -8.404 -1.275 -24.717 1.00 53.84 89 GLY A CA 1
ATOM 693 C C . GLY A 1 89 ? -9.456 -0.191 -24.424 1.00 53.84 89 GLY A C 1
ATOM 694 O O . GLY A 1 89 ? -10.657 -0.460 -24.465 1.00 53.84 89 GLY A O 1
ATOM 695 N N . ARG A 1 90 ? -9.038 1.067 -24.211 1.00 51.78 90 ARG A N 1
ATOM 696 C CA . ARG A 1 90 ? -9.962 2.203 -23.999 1.00 51.78 90 ARG A CA 1
ATOM 697 C C . ARG A 1 90 ? -10.753 2.577 -25.250 1.00 51.78 90 ARG A C 1
ATOM 699 O O . ARG A 1 90 ? -11.910 2.975 -25.137 1.00 51.78 90 ARG A O 1
ATOM 706 N N . ARG A 1 91 ? -10.156 2.450 -26.440 1.00 50.81 91 ARG A N 1
ATOM 707 C CA . ARG A 1 91 ? -10.830 2.794 -27.706 1.00 50.81 91 ARG A CA 1
ATOM 708 C C . ARG A 1 91 ? -11.983 1.843 -28.038 1.00 50.81 91 ARG A C 1
ATOM 710 O O . ARG A 1 91 ? -12.976 2.289 -28.607 1.00 50.81 91 ARG A O 1
ATOM 717 N N . LEU A 1 92 ? -11.880 0.569 -27.656 1.00 51.12 92 LEU A N 1
ATOM 718 C CA . LEU A 1 92 ? -12.947 -0.417 -27.864 1.00 51.12 92 LEU A CA 1
ATOM 719 C C . LEU A 1 92 ? -14.129 -0.207 -26.902 1.00 51.12 92 LEU A C 1
ATOM 721 O O . LEU A 1 92 ? -15.277 -0.259 -27.335 1.00 51.12 92 LEU A O 1
ATOM 725 N N . ALA A 1 93 ? -13.865 0.124 -25.633 1.00 53.25 93 ALA A N 1
ATOM 726 C CA . ALA A 1 93 ? -14.914 0.348 -24.632 1.00 53.25 93 ALA A CA 1
ATOM 727 C C . ALA A 1 93 ? -15.793 1.581 -24.928 1.00 53.25 93 ALA A C 1
ATOM 729 O O . ALA A 1 93 ? -17.006 1.533 -24.738 1.00 53.25 93 ALA A O 1
ATOM 730 N N . ILE A 1 94 ? -15.208 2.672 -25.442 1.00 54.59 94 ILE A N 1
ATOM 731 C CA . ILE A 1 94 ? -15.969 3.887 -25.789 1.00 54.59 94 ILE A CA 1
ATOM 732 C C . ILE A 1 94 ? -16.871 3.639 -27.007 1.00 54.59 94 ILE A C 1
ATOM 734 O O . ILE A 1 94 ? -18.030 4.043 -26.995 1.00 54.59 94 ILE A O 1
ATOM 738 N N . ARG A 1 95 ? -16.380 2.922 -28.029 1.00 51.69 95 ARG A N 1
ATOM 739 C CA . ARG A 1 95 ? -17.180 2.596 -29.224 1.00 51.69 95 ARG A CA 1
ATOM 740 C C . ARG A 1 95 ? -18.368 1.679 -28.916 1.00 51.69 95 ARG A C 1
ATOM 742 O O . ARG A 1 95 ? -19.420 1.856 -29.518 1.00 51.69 95 ARG A O 1
ATOM 749 N N . GLY A 1 96 ? -18.223 0.749 -27.968 1.00 51.41 96 GLY A N 1
ATOM 750 C CA . GLY A 1 96 ? -19.324 -0.118 -27.530 1.00 51.41 96 GLY A CA 1
ATOM 751 C C . GLY A 1 96 ? -20.446 0.636 -26.806 1.00 51.41 96 GLY A C 1
ATOM 752 O O . GLY A 1 96 ? -21.614 0.339 -27.022 1.00 51.41 96 GLY A O 1
ATOM 753 N N . LEU A 1 97 ? -20.110 1.656 -26.010 1.00 50.69 97 LEU A N 1
ATOM 754 C CA . LEU A 1 97 ? -21.093 2.499 -25.316 1.00 50.69 97 LEU A CA 1
ATOM 755 C C . LEU A 1 97 ? -21.861 3.425 -26.268 1.00 50.69 97 LEU A C 1
ATOM 757 O O . LEU A 1 97 ? -23.058 3.618 -26.093 1.00 50.69 97 LEU A O 1
ATOM 761 N N . SER A 1 98 ? -21.198 3.966 -27.296 1.00 54.56 98 SER A N 1
ATOM 762 C CA . SER A 1 98 ? -21.863 4.790 -28.319 1.00 54.56 98 SER A CA 1
ATOM 763 C C . SER A 1 98 ? -22.860 3.989 -29.163 1.00 54.56 98 SER A C 1
ATOM 765 O O . SER A 1 98 ? -23.885 4.530 -29.556 1.00 54.56 98 SER A O 1
ATOM 767 N N . ALA A 1 99 ? -22.574 2.709 -29.417 1.00 54.38 99 ALA A N 1
ATOM 768 C CA . ALA A 1 99 ? -23.454 1.811 -30.166 1.00 54.38 99 ALA A CA 1
ATOM 769 C C . ALA A 1 99 ? -24.631 1.259 -29.336 1.00 54.38 99 ALA A C 1
ATOM 771 O O . ALA A 1 99 ? -25.575 0.734 -29.910 1.00 54.38 99 ALA A O 1
ATOM 772 N N . PHE A 1 100 ? -24.579 1.360 -28.003 1.00 47.62 100 PHE A N 1
ATOM 773 C CA . PHE A 1 100 ? -25.631 0.880 -27.094 1.00 47.62 100 PHE A CA 1
ATOM 774 C C . PHE A 1 100 ? -26.630 1.983 -26.684 1.00 47.62 100 PHE A C 1
ATOM 776 O O . PHE A 1 100 ? -27.639 1.698 -26.049 1.00 47.62 100 PHE A O 1
ATOM 783 N N . LEU A 1 101 ? -26.342 3.247 -27.018 1.00 53.09 101 LEU A N 1
ATOM 784 C CA . LEU A 1 101 ? -27.170 4.421 -26.700 1.00 53.09 101 LEU A CA 1
ATOM 785 C C . LEU A 1 101 ? -27.917 4.986 -27.926 1.00 53.09 101 LEU A C 1
ATOM 787 O O . LEU A 1 101 ? -28.375 6.128 -27.880 1.00 53.09 101 LEU A O 1
ATOM 791 N N . GLN A 1 102 ? -28.020 4.209 -29.009 1.00 44.66 102 GLN A N 1
ATOM 792 C CA . GLN A 1 102 ? -28.860 4.497 -30.178 1.00 44.66 102 GLN A CA 1
ATOM 793 C C . GLN A 1 102 ? -30.029 3.522 -30.259 1.00 44.66 102 GLN A C 1
ATOM 795 O O . GLN A 1 102 ? -29.816 2.331 -29.942 1.00 44.66 102 GLN A O 1
#

pLDDT: mean 79.6, std 15.53, range [44.66, 95.38]

Foldseek 3Di:
DVPDLLVVLVVVCVVVVHDDDVVVSVVCSVCPDLVNCQVVQCVPPVVCVVCVVVVHRDDGPSHPPDPPCVVVVDDPVRVVVVVVVVVVVVVVVVVVVVVVVD

Sequence (102 aa):
MKTDRKASIQRIVAFLGWERDERWVDRAVIESSFDAMKQRESVFDHATALLLERGVSPQSFLRSGQSGQGADALSAAQTSDIRDRSSTGRRLAIRGLSAFLQ